Protein AF-A0A3N5NC28-F1 (afdb_monomer_lite)

Secondary structure (DSSP, 8-state):
--S-----S-----TTTB-HHHHHTSPPPSS--GGGBSS-HHHHHHHHHHHHHHHHHHHHTT-

Sequence (63 aa):
MLFPTTLVGSYPQPEWLIDRKKLAGRFPPRVRAKELWRIPEPFLTEAQEDATIMAIKAQEDAG

Radius of gyration: 14.28 Å; chains: 1; bounding box: 35×25×39 Å

Foldseek 3Di:
DVDDDDDDDDDDQDCQFFVVVVVVVDDDDPDDPPVGGNDDPVCNVVSVVVSVVVRVVVVVVVD

Structure (mmCIF, N/CA/C/O backbone):
data_AF-A0A3N5NC28-F1
#
_entry.id   AF-A0A3N5NC28-F1
#
loop_
_atom_site.group_PDB
_atom_site.id
_atom_site.type_symbol
_atom_site.label_atom_id
_atom_site.label_alt_id
_atom_site.label_comp_id
_atom_site.label_asym_id
_atom_site.label_entity_id
_atom_site.label_seq_id
_atom_site.pdbx_PDB_ins_code
_atom_site.Cartn_x
_atom_site.Cartn_y
_atom_site.Cartn_z
_atom_site.occupancy
_atom_site.B_iso_or_equiv
_atom_site.auth_seq_id
_atom_site.auth_comp_id
_atom_site.auth_asym_id
_atom_site.auth_atom_id
_atom_site.pdbx_PDB_model_num
ATOM 1 N N . MET A 1 1 ? 19.689 -1.182 -18.477 1.00 79.75 1 MET A N 1
ATOM 2 C CA . MET A 1 1 ? 18.437 -0.706 -19.103 1.00 79.75 1 MET A CA 1
ATOM 3 C C . MET A 1 1 ? 18.746 0.573 -19.874 1.00 79.75 1 MET A C 1
ATOM 5 O O . MET A 1 1 ? 19.426 1.417 -19.307 1.00 79.75 1 MET A O 1
ATOM 9 N N . LEU A 1 2 ? 18.347 0.690 -21.149 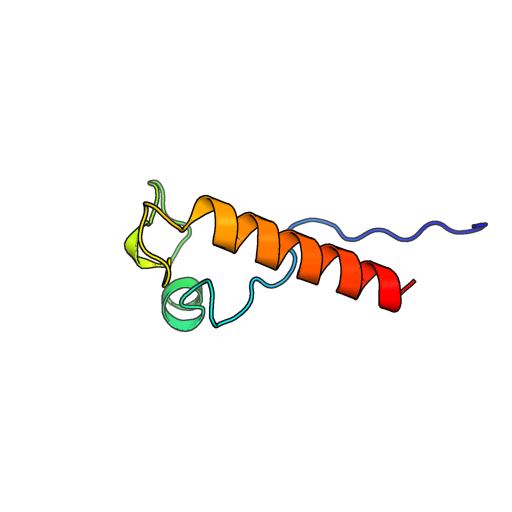1.00 93.56 2 LEU A N 1
ATOM 10 C CA . LEU A 1 2 ? 18.673 1.859 -21.993 1.00 93.56 2 LEU A CA 1
ATOM 11 C C . LEU A 1 2 ? 17.683 3.025 -21.804 1.00 93.56 2 LEU A C 1
ATOM 13 O O . LEU A 1 2 ? 18.095 4.179 -21.817 1.00 93.56 2 LEU A O 1
ATOM 17 N N . PHE A 1 3 ? 16.403 2.717 -21.570 1.00 95.62 3 PHE A N 1
ATOM 18 C CA . PHE A 1 3 ? 15.351 3.689 -21.259 1.00 95.62 3 PHE A CA 1
ATOM 19 C C . PHE A 1 3 ? 14.698 3.307 -19.925 1.00 95.62 3 PHE A C 1
ATOM 21 O O . PHE A 1 3 ? 13.865 2.403 -19.912 1.00 95.62 3 PHE A O 1
ATOM 28 N N . PRO A 1 4 ? 15.113 3.904 -18.795 1.00 94.75 4 PRO A N 1
ATOM 29 C CA . PRO A 1 4 ? 14.549 3.566 -17.496 1.00 94.75 4 PRO A CA 1
ATOM 30 C C . PRO A 1 4 ? 13.100 4.045 -17.387 1.00 94.75 4 PRO A C 1
ATOM 32 O O . PRO A 1 4 ? 12.779 5.180 -17.741 1.00 94.75 4 PRO A O 1
ATOM 35 N N . THR A 1 5 ? 12.239 3.179 -16.867 1.00 95.75 5 THR A N 1
ATOM 36 C CA . THR A 1 5 ? 10.847 3.484 -16.535 1.00 95.75 5 THR A CA 1
ATOM 37 C C . THR A 1 5 ? 10.697 3.663 -15.032 1.00 95.75 5 THR A C 1
ATOM 39 O O . THR A 1 5 ? 11.455 3.107 -14.242 1.00 95.75 5 THR A O 1
ATOM 42 N N . THR A 1 6 ? 9.729 4.478 -14.622 1.00 95.06 6 THR A N 1
ATOM 43 C CA . THR A 1 6 ? 9.408 4.671 -13.208 1.00 95.06 6 THR A CA 1
ATOM 44 C C . THR A 1 6 ? 7.931 4.987 -13.037 1.00 95.06 6 THR A C 1
ATOM 46 O O . THR A 1 6 ? 7.303 5.568 -13.926 1.00 95.06 6 THR A O 1
ATOM 49 N N . LEU A 1 7 ? 7.384 4.617 -11.883 1.00 94.81 7 LEU A N 1
ATOM 50 C CA . LEU A 1 7 ? 6.066 5.049 -11.445 1.00 94.81 7 LEU A CA 1
ATOM 51 C C . LEU A 1 7 ? 6.192 6.328 -10.616 1.00 94.81 7 LEU A C 1
ATOM 53 O O . LEU A 1 7 ? 7.119 6.495 -9.826 1.00 94.81 7 LEU A O 1
ATOM 57 N N . VAL A 1 8 ? 5.223 7.228 -10.771 1.00 96.19 8 VAL A N 1
ATOM 58 C CA . VAL A 1 8 ? 5.126 8.443 -9.959 1.00 96.19 8 VAL A CA 1
ATOM 59 C C . VAL A 1 8 ? 3.954 8.304 -8.999 1.00 96.19 8 VAL A C 1
ATOM 61 O O . VAL A 1 8 ? 2.820 8.084 -9.420 1.00 96.19 8 VAL A O 1
ATOM 64 N N . GLY A 1 9 ? 4.216 8.495 -7.708 1.00 92.12 9 GLY A N 1
ATOM 65 C CA . GLY A 1 9 ? 3.178 8.533 -6.683 1.00 92.12 9 GLY A CA 1
ATOM 66 C C . GLY A 1 9 ? 2.822 7.160 -6.118 1.00 92.12 9 GLY A C 1
ATOM 67 O O . GLY A 1 9 ? 3.695 6.332 -5.870 1.00 92.12 9 GLY A O 1
ATOM 68 N N . SER A 1 10 ? 1.539 6.961 -5.812 1.00 91.50 10 SER A N 1
ATOM 69 C CA . SER A 1 10 ? 1.058 5.788 -5.085 1.00 91.50 10 SER A CA 1
ATOM 70 C C . SER A 1 10 ? 0.792 4.592 -5.996 1.00 91.50 10 SER A C 1
ATOM 72 O O . SER A 1 10 ? 0.213 4.717 -7.073 1.00 91.50 10 SER A O 1
ATOM 74 N N . TYR A 1 11 ? 1.130 3.403 -5.499 1.00 94.00 11 TYR A N 1
ATOM 75 C CA . TYR A 1 11 ? 0.641 2.144 -6.049 1.00 94.00 11 TYR A CA 1
ATOM 76 C C . TYR A 1 11 ? -0.704 1.770 -5.394 1.00 94.00 11 TYR A C 1
ATOM 78 O O . TYR A 1 11 ? -0.908 2.084 -4.212 1.00 94.00 11 TYR A O 1
ATOM 86 N N . PRO A 1 12 ? -1.645 1.115 -6.102 1.00 93.12 12 PRO A N 1
ATOM 87 C CA . PRO A 1 12 ? -2.913 0.703 -5.508 1.00 93.12 12 PRO A CA 1
ATOM 88 C C . PRO A 1 12 ? -2.721 -0.247 -4.317 1.00 93.12 12 PRO A C 1
ATOM 90 O O . PRO A 1 12 ? -2.317 -1.396 -4.474 1.00 93.12 12 PRO A O 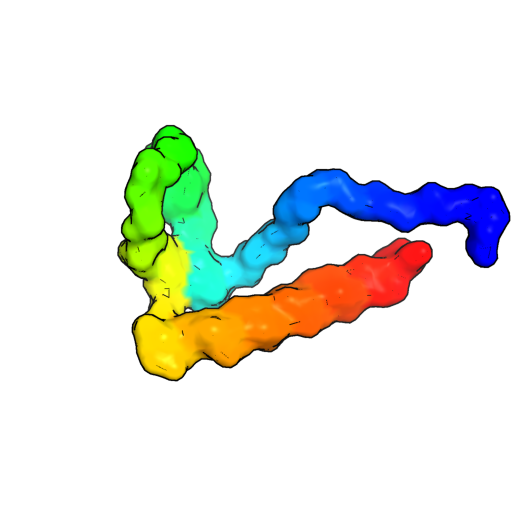1
ATOM 93 N N . GLN A 1 13 ? -3.077 0.210 -3.116 1.00 95.50 13 GLN A N 1
ATOM 94 C CA . GLN A 1 13 ? -3.067 -0.629 -1.913 1.00 95.50 13 GLN A CA 1
ATOM 95 C C . GLN A 1 13 ? -4.125 -1.736 -2.018 1.00 95.50 13 GLN A C 1
ATOM 97 O O . GLN A 1 13 ? -5.229 -1.456 -2.499 1.00 95.50 13 GLN A O 1
ATOM 102 N N . PRO A 1 14 ? -3.849 -2.977 -1.587 1.00 96.81 14 PRO A N 1
ATOM 103 C CA . PRO A 1 14 ? -4.779 -4.095 -1.725 1.00 96.81 14 PRO A CA 1
ATOM 104 C C . PRO A 1 14 ? -6.063 -3.909 -0.899 1.00 96.81 14 PRO A C 1
ATOM 106 O O . PRO A 1 14 ? -6.049 -3.306 0.171 1.00 96.81 14 PRO A O 1
ATOM 109 N N . GLU A 1 15 ? -7.186 -4.453 -1.385 1.00 96.56 15 GLU A N 1
ATOM 110 C CA . GLU A 1 15 ? -8.503 -4.305 -0.731 1.00 96.56 15 GLU A CA 1
ATOM 111 C C . GLU A 1 15 ? -8.536 -4.912 0.678 1.00 96.56 15 GLU A C 1
ATOM 113 O O . GLU A 1 15 ? -9.291 -4.446 1.522 1.00 96.56 15 GLU A O 1
ATOM 118 N N . TRP A 1 16 ? -7.712 -5.926 0.955 1.00 97.69 16 TRP A N 1
ATOM 119 C CA . TRP A 1 16 ? -7.623 -6.529 2.286 1.00 97.69 16 TRP A CA 1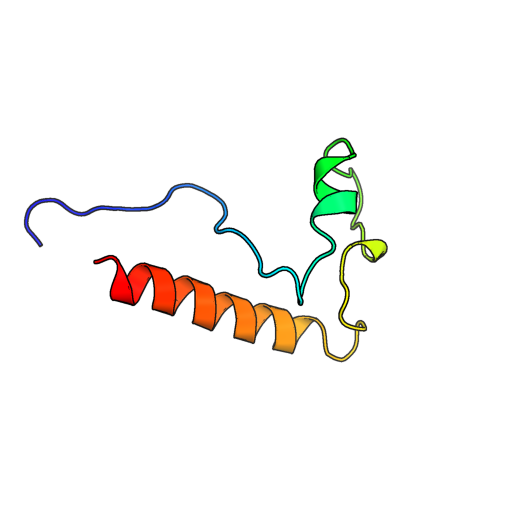
ATOM 120 C C . TRP A 1 16 ? -6.946 -5.609 3.318 1.00 97.69 16 TRP A C 1
ATOM 122 O O . TRP A 1 16 ? -7.214 -5.756 4.507 1.00 97.69 16 TRP A O 1
ATOM 132 N N . LEU A 1 17 ? -6.130 -4.639 2.884 1.00 98.12 17 LEU A N 1
ATOM 133 C CA . LEU A 1 17 ? -5.424 -3.701 3.764 1.00 98.12 17 LEU A CA 1
ATOM 134 C C . LEU A 1 17 ? -6.270 -2.455 4.070 1.00 98.12 17 LEU A C 1
ATOM 136 O O . LEU A 1 17 ? -6.324 -1.997 5.215 1.00 98.12 17 LEU A O 1
ATOM 140 N N . ILE A 1 18 ? -6.941 -1.908 3.051 1.00 96.25 18 ILE A N 1
ATOM 141 C CA . ILE A 1 18 ? -7.638 -0.618 3.126 1.00 96.25 18 ILE A CA 1
ATOM 142 C C . ILE A 1 18 ? -9.054 -0.692 2.545 1.00 96.25 18 ILE A C 1
ATOM 144 O O . ILE A 1 18 ? -9.292 -1.323 1.516 1.00 96.25 18 ILE A O 1
ATOM 148 N N . ASP A 1 19 ? -10.007 -0.008 3.179 1.00 95.81 19 ASP A N 1
ATOM 149 C CA . ASP A 1 19 ? -11.359 0.171 2.641 1.00 95.81 19 ASP A CA 1
ATOM 150 C C . ASP A 1 19 ? -11.340 1.176 1.476 1.00 95.81 19 ASP A C 1
ATOM 152 O O . ASP A 1 19 ? -11.450 2.396 1.662 1.00 95.81 19 ASP A O 1
ATOM 156 N N . ARG A 1 20 ? -11.185 0.662 0.248 1.00 92.69 20 ARG A N 1
ATOM 157 C CA . ARG A 1 20 ? -11.080 1.494 -0.961 1.00 92.69 20 ARG A CA 1
ATOM 158 C C . ARG A 1 20 ? -12.358 2.284 -1.236 1.00 92.69 20 ARG A C 1
ATOM 160 O O . ARG A 1 20 ? -12.281 3.399 -1.748 1.00 92.69 20 ARG A O 1
ATOM 167 N N . LYS A 1 21 ? -13.528 1.745 -0.872 1.00 92.94 21 LYS A N 1
ATOM 168 C CA . LYS A 1 21 ? -14.822 2.420 -1.065 1.00 92.94 21 LYS A CA 1
ATOM 169 C C . LYS A 1 21 ? -14.932 3.651 -0.171 1.00 92.94 21 LYS A C 1
ATOM 171 O O . LYS A 1 21 ? -15.267 4.728 -0.661 1.00 92.94 21 LYS A O 1
ATOM 176 N N . LYS A 1 22 ? -14.596 3.520 1.118 1.00 91.81 22 LYS A N 1
ATOM 177 C CA . LYS A 1 22 ? -14.548 4.670 2.035 1.00 91.81 22 LYS A CA 1
ATOM 178 C C . LYS A 1 22 ? -13.485 5.686 1.631 1.00 91.81 22 LYS A C 1
ATOM 180 O O . LYS A 1 22 ? -13.723 6.882 1.772 1.00 91.81 22 LYS A O 1
ATOM 185 N N . LEU A 1 23 ? -12.334 5.230 1.130 1.00 91.38 23 LEU A N 1
ATOM 186 C CA . LEU A 1 23 ? -11.279 6.120 0.644 1.00 91.38 23 LEU A CA 1
ATOM 187 C C . LEU A 1 23 ? -11.734 6.944 -0.570 1.00 91.38 23 LEU A C 1
ATOM 189 O O . LEU A 1 23 ? -11.491 8.146 -0.595 1.00 91.38 23 LEU A O 1
ATOM 193 N N . ALA A 1 24 ? -12.402 6.323 -1.546 1.00 90.56 24 ALA A N 1
ATOM 194 C CA . ALA A 1 24 ? -12.863 6.998 -2.760 1.00 90.56 24 ALA A CA 1
ATOM 195 C C . ALA A 1 24 ? -13.995 8.009 -2.502 1.00 90.56 24 ALA A C 1
ATOM 197 O O . ALA A 1 24 ? -14.103 9.011 -3.201 1.00 90.56 24 ALA A O 1
ATOM 198 N N . GLY A 1 25 ? -14.840 7.758 -1.498 1.00 87.81 25 GLY A N 1
ATOM 199 C CA . GLY A 1 25 ? -16.030 8.565 -1.214 1.00 87.81 25 GLY A CA 1
ATOM 200 C C . GLY A 1 25 ? -15.794 9.862 -0.434 1.00 87.81 25 GLY A C 1
ATOM 201 O O . GLY A 1 25 ? -16.763 10.448 0.045 1.00 87.81 25 GLY A O 1
ATOM 202 N N . ARG A 1 26 ? -14.547 10.304 -0.234 1.00 81.94 26 ARG A N 1
ATOM 203 C CA . ARG A 1 26 ? -14.239 11.442 0.647 1.00 81.94 26 ARG A CA 1
ATOM 204 C C . ARG A 1 26 ? -13.090 12.306 0.143 1.00 81.94 26 ARG A C 1
ATOM 206 O O . ARG A 1 26 ? -12.219 11.854 -0.592 1.00 81.94 26 ARG A O 1
ATOM 213 N N . PHE A 1 27 ? -13.055 13.548 0.617 1.00 85.94 27 PHE A N 1
ATOM 214 C CA . PHE A 1 27 ? -11.918 14.441 0.408 1.00 85.94 27 PHE A CA 1
ATOM 215 C C . PHE A 1 27 ? -10.678 13.967 1.185 1.00 85.94 27 PHE A C 1
ATOM 217 O O . PHE A 1 27 ? -10.826 13.289 2.209 1.00 85.94 27 PHE A O 1
ATOM 224 N N . PRO A 1 28 ? -9.459 14.345 0.747 1.00 84.31 28 PRO A N 1
ATOM 225 C CA . PRO A 1 28 ? -8.231 14.033 1.465 1.00 84.31 28 PRO A CA 1
ATOM 226 C C . PRO A 1 28 ? -8.338 14.429 2.947 1.00 84.31 28 PRO A C 1
ATOM 228 O O . PRO A 1 28 ? -8.607 15.596 3.257 1.00 84.31 28 PRO A O 1
ATOM 231 N N . PRO A 1 29 ? -8.179 13.474 3.877 1.00 84.44 29 PRO A N 1
ATOM 232 C CA . PRO A 1 29 ? -8.344 13.750 5.292 1.00 84.44 29 PRO A CA 1
ATOM 233 C C . PRO A 1 29 ? -7.207 14.653 5.783 1.00 84.44 29 PRO A C 1
ATOM 235 O O . PRO A 1 29 ? -6.043 14.458 5.444 1.00 84.44 29 PRO A O 1
ATOM 238 N N . ARG A 1 30 ? -7.543 15.649 6.610 1.00 90.06 30 ARG A N 1
ATOM 239 C CA . ARG A 1 30 ? -6.564 16.578 7.214 1.00 90.06 30 ARG A CA 1
ATOM 240 C C . ARG A 1 30 ? -5.897 16.018 8.475 1.00 90.06 30 ARG A C 1
ATOM 242 O O . ARG A 1 30 ? -4.984 16.627 9.019 1.00 90.06 30 ARG A O 1
ATOM 249 N N . VAL A 1 31 ? -6.377 14.869 8.941 1.00 91.00 31 VAL A N 1
ATOM 250 C CA . VAL A 1 31 ? -5.862 14.102 10.079 1.00 91.00 31 VAL A CA 1
ATOM 251 C C . VAL A 1 31 ? -5.715 12.636 9.675 1.00 91.00 31 VAL A C 1
ATOM 253 O O . VAL A 1 31 ? -6.240 12.214 8.644 1.00 91.00 31 VAL A O 1
ATOM 256 N N . ARG A 1 32 ? -5.008 11.835 10.479 1.00 88.94 32 ARG A N 1
ATOM 257 C CA . ARG A 1 32 ? -4.862 10.397 10.212 1.00 88.94 32 ARG A CA 1
ATOM 258 C C . ARG A 1 32 ? -6.220 9.702 10.297 1.00 88.94 32 ARG A C 1
ATOM 260 O O . ARG A 1 32 ? -6.798 9.592 11.372 1.00 88.94 32 ARG A O 1
ATOM 267 N N . ALA A 1 33 ? -6.681 9.191 9.166 1.00 92.50 33 ALA A N 1
ATOM 268 C CA . ALA A 1 33 ? -7.924 8.447 9.059 1.00 92.50 33 ALA A CA 1
ATOM 269 C C . ALA A 1 33 ? -7.718 6.962 9.383 1.00 92.50 33 ALA A C 1
ATOM 271 O O . ALA A 1 33 ? -7.610 6.125 8.481 1.00 92.50 33 ALA A O 1
ATOM 272 N N . LYS A 1 34 ? -7.601 6.649 10.678 1.00 93.38 34 LYS A N 1
ATOM 273 C CA . LYS A 1 34 ? -7.349 5.283 11.160 1.00 93.38 34 LYS A CA 1
ATOM 274 C C . LYS A 1 34 ? -8.455 4.298 10.750 1.00 93.38 34 LYS A C 1
ATOM 276 O O . LYS A 1 34 ? -8.178 3.125 10.549 1.00 93.38 34 LYS A O 1
ATOM 281 N N . GLU A 1 35 ? -9.678 4.781 10.562 1.00 93.19 35 GLU A N 1
ATOM 282 C CA . GLU A 1 35 ? -10.874 4.011 10.208 1.00 93.19 35 GLU A CA 1
ATOM 283 C C . GLU A 1 35 ? -10.890 3.442 8.782 1.00 93.19 35 GLU A C 1
ATOM 285 O O . GLU A 1 35 ? -11.802 2.688 8.436 1.00 93.19 35 GLU A O 1
ATOM 290 N N . LEU A 1 36 ? -9.926 3.823 7.937 1.00 94.50 36 LEU A N 1
ATOM 291 C CA . LEU A 1 36 ? -9.760 3.210 6.619 1.00 94.50 36 LEU A CA 1
ATOM 292 C C . LEU A 1 36 ? -9.035 1.872 6.666 1.00 94.50 36 LEU A C 1
ATOM 294 O O . LEU A 1 36 ? -9.210 1.058 5.757 1.00 94.50 36 LEU A O 1
ATOM 298 N N . TRP A 1 37 ? -8.185 1.672 7.669 1.00 97.19 37 TRP A N 1
ATOM 299 C CA . TRP A 1 37 ? -7.400 0.458 7.784 1.00 97.19 37 TRP A CA 1
ATOM 300 C C . TRP A 1 37 ? -8.300 -0.683 8.229 1.00 97.19 37 TRP A C 1
ATOM 302 O O . TRP A 1 37 ? -9.057 -0.560 9.192 1.00 97.19 37 TRP A O 1
ATOM 312 N N . ARG A 1 38 ? -8.220 -1.802 7.513 1.00 97.94 38 ARG A N 1
ATOM 313 C CA . ARG A 1 38 ? -8.930 -3.028 7.893 1.00 97.94 38 ARG A CA 1
ATOM 314 C C . ARG A 1 38 ? -8.188 -3.796 8.986 1.00 97.94 38 ARG A C 1
ATOM 316 O O . ARG A 1 38 ? -8.807 -4.573 9.707 1.00 97.94 38 ARG A O 1
ATOM 323 N N . ILE A 1 39 ? -6.881 -3.567 9.101 1.00 98.31 39 ILE A N 1
ATOM 324 C CA . ILE A 1 39 ? -5.996 -4.251 10.041 1.00 98.31 39 ILE A CA 1
ATOM 325 C C . ILE A 1 39 ? -5.900 -3.458 11.357 1.00 98.31 39 ILE A C 1
ATOM 327 O O . ILE A 1 39 ? -5.698 -2.241 11.311 1.00 98.31 39 ILE A O 1
ATOM 331 N N . PRO A 1 40 ? -6.031 -4.114 12.528 1.00 97.06 40 PRO A N 1
ATOM 332 C CA . PRO A 1 40 ? -5.863 -3.465 13.828 1.00 97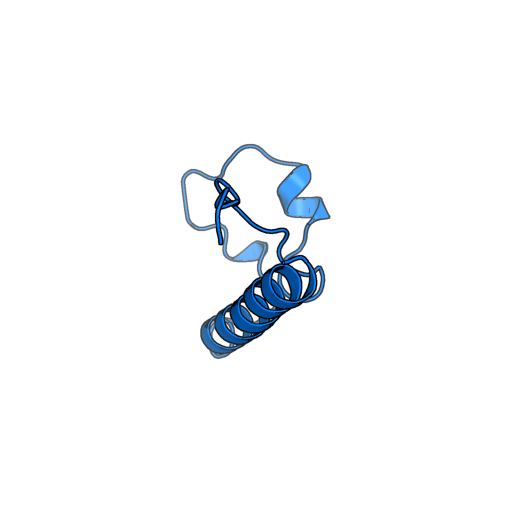.06 40 PRO A CA 1
ATOM 333 C C . PRO A 1 40 ? -4.458 -2.886 14.047 1.00 97.06 40 PRO A C 1
ATOM 335 O O . PRO A 1 40 ? -3.472 -3.429 13.558 1.00 97.06 40 PRO A O 1
ATOM 338 N N . GLU A 1 41 ? -4.364 -1.826 14.857 1.00 96.19 41 GLU A N 1
ATOM 339 C CA . GLU A 1 41 ? -3.127 -1.057 15.096 1.00 96.19 41 GLU A CA 1
ATOM 340 C C . GLU A 1 41 ? -1.893 -1.902 15.479 1.00 96.19 41 GLU A C 1
ATOM 342 O O . GLU A 1 41 ? -0.833 -1.624 14.921 1.00 96.19 41 GLU A O 1
ATOM 347 N N . PRO A 1 42 ? -1.986 -2.959 16.317 1.00 97.94 42 PRO A N 1
ATOM 348 C CA . PRO A 1 42 ? -0.825 -3.795 16.639 1.00 97.94 42 PRO A CA 1
ATOM 349 C C . PRO A 1 42 ? -0.206 -4.534 15.444 1.00 97.94 42 PRO A C 1
AT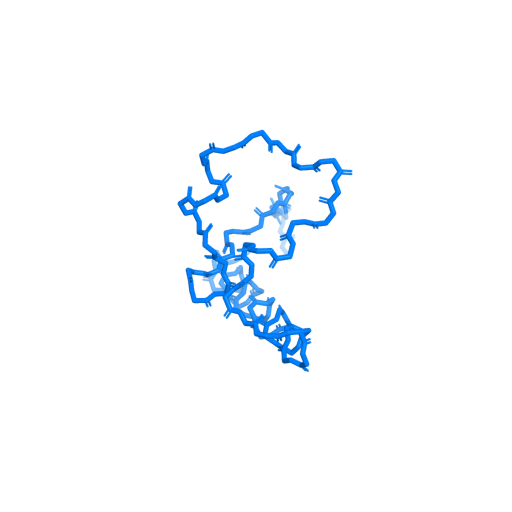OM 351 O O . PRO A 1 42 ? 0.974 -4.855 15.490 1.00 97.94 42 PRO A O 1
ATOM 354 N N . PHE A 1 43 ? -0.986 -4.793 14.389 1.00 98.31 43 PHE A N 1
ATOM 355 C CA . PHE A 1 43 ? -0.563 -5.559 13.208 1.00 98.31 43 PHE A CA 1
ATOM 356 C C . PHE A 1 43 ? -0.486 -4.697 11.941 1.00 98.31 43 PHE A C 1
ATOM 358 O O . PHE A 1 43 ? -0.129 -5.180 10.870 1.00 98.31 43 PHE A O 1
ATOM 365 N N . LEU A 1 44 ? -0.865 -3.418 12.029 1.00 98.12 44 LEU A N 1
ATOM 366 C CA . LEU A 1 44 ? -1.027 -2.563 10.857 1.00 98.12 44 LEU A CA 1
ATOM 367 C C . LEU A 1 44 ? 0.300 -2.311 10.137 1.00 98.12 44 LEU A C 1
ATOM 369 O O . LEU A 1 44 ? 0.324 -2.303 8.911 1.00 98.12 44 LEU A O 1
ATOM 373 N N . THR A 1 45 ? 1.385 -2.109 10.886 1.00 98.25 45 THR A N 1
ATOM 374 C CA . THR A 1 45 ? 2.712 -1.873 10.305 1.00 98.25 45 THR A CA 1
ATOM 375 C C . THR A 1 45 ? 3.179 -3.078 9.494 1.00 98.25 45 THR A C 1
ATOM 377 O O . THR A 1 45 ? 3.503 -2.922 8.324 1.00 98.25 45 THR A O 1
ATOM 380 N N . GLU A 1 46 ? 3.119 -4.278 10.075 1.00 98.69 46 GLU A N 1
ATOM 381 C CA . GLU A 1 46 ? 3.485 -5.531 9.399 1.00 98.69 46 GLU A CA 1
ATOM 382 C C . GLU A 1 46 ? 2.644 -5.739 8.129 1.00 98.69 46 GLU A C 1
ATOM 384 O O . GLU A 1 46 ? 3.173 -5.946 7.043 1.00 98.69 46 GLU A O 1
ATOM 389 N N . ALA A 1 47 ? 1.330 -5.529 8.217 1.00 98.62 47 ALA A N 1
ATOM 390 C CA . ALA A 1 47 ? 0.447 -5.613 7.058 1.00 98.62 47 ALA A CA 1
ATOM 391 C C . ALA A 1 47 ? 0.768 -4.584 5.950 1.00 98.62 47 ALA A C 1
ATOM 393 O O . ALA A 1 47 ? 0.578 -4.857 4.762 1.00 98.62 47 ALA A O 1
ATOM 394 N N . GLN A 1 48 ? 1.225 -3.380 6.307 1.00 98.06 48 GLN A N 1
ATOM 395 C CA . GLN A 1 48 ? 1.663 -2.373 5.335 1.00 98.06 48 GLN A CA 1
ATOM 396 C C . GLN A 1 48 ? 2.992 -2.758 4.677 1.00 98.06 48 GLN A C 1
ATOM 398 O O . GLN A 1 48 ? 3.166 -2.522 3.477 1.00 98.06 48 GLN A O 1
ATOM 403 N N . GLU A 1 49 ? 3.909 -3.361 5.431 1.00 98.56 49 GLU A N 1
ATOM 404 C CA . GLU A 1 49 ? 5.168 -3.904 4.916 1.00 98.56 49 GLU A CA 1
ATOM 405 C C . GLU A 1 49 ? 4.900 -5.045 3.924 1.00 98.56 49 GLU A C 1
ATOM 407 O O . GLU A 1 49 ? 5.390 -4.994 2.793 1.00 98.56 49 GLU A O 1
ATOM 412 N N . ASP A 1 50 ? 4.014 -5.983 4.263 1.00 98.56 50 ASP A N 1
ATOM 413 C CA . ASP A 1 50 ? 3.600 -7.074 3.371 1.00 98.56 50 ASP A CA 1
ATOM 414 C C . ASP A 1 50 ? 3.001 -6.554 2.058 1.00 98.56 50 ASP A C 1
ATOM 416 O O . ASP A 1 50 ? 3.372 -6.981 0.959 1.00 98.56 50 ASP A O 1
ATOM 420 N N . ALA A 1 51 ? 2.099 -5.572 2.140 1.00 98.50 51 ALA A N 1
ATOM 421 C CA . ALA A 1 51 ? 1.523 -4.947 0.953 1.00 98.50 51 ALA A CA 1
ATOM 422 C C . ALA A 1 51 ? 2.567 -4.187 0.118 1.00 98.50 51 ALA A C 1
ATOM 424 O O . ALA A 1 51 ? 2.435 -4.102 -1.106 1.00 98.50 51 ALA A O 1
ATOM 425 N N . THR A 1 52 ? 3.608 -3.651 0.759 1.00 97.81 52 THR A N 1
ATOM 426 C CA . THR A 1 52 ? 4.726 -2.994 0.073 1.00 97.81 52 THR A CA 1
ATOM 427 C C . THR A 1 52 ? 5.544 -4.011 -0.714 1.00 97.81 52 THR A C 1
ATOM 429 O O . THR A 1 52 ? 5.833 -3.770 -1.885 1.00 97.81 52 THR A O 1
ATOM 432 N N . ILE A 1 53 ? 5.840 -5.176 -0.130 1.00 98.25 53 ILE A N 1
ATOM 433 C CA . ILE A 1 53 ? 6.517 -6.276 -0.831 1.00 98.25 53 ILE A CA 1
ATOM 434 C C . ILE A 1 53 ? 5.700 -6.710 -2.053 1.00 98.25 53 ILE A C 1
ATOM 436 O O . ILE A 1 53 ? 6.254 -6.842 -3.143 1.00 98.25 53 ILE A O 1
ATOM 440 N N . MET A 1 54 ? 4.377 -6.854 -1.916 1.00 97.81 54 MET A N 1
ATOM 441 C CA . MET A 1 54 ? 3.498 -7.163 -3.052 1.00 97.81 54 MET A CA 1
ATOM 442 C C . MET A 1 54 ? 3.568 -6.098 -4.158 1.00 97.81 54 MET A C 1
ATOM 444 O O . MET A 1 54 ? 3.615 -6.440 -5.338 1.00 97.81 54 MET A O 1
ATOM 448 N N . ALA A 1 55 ? 3.573 -4.812 -3.794 1.00 97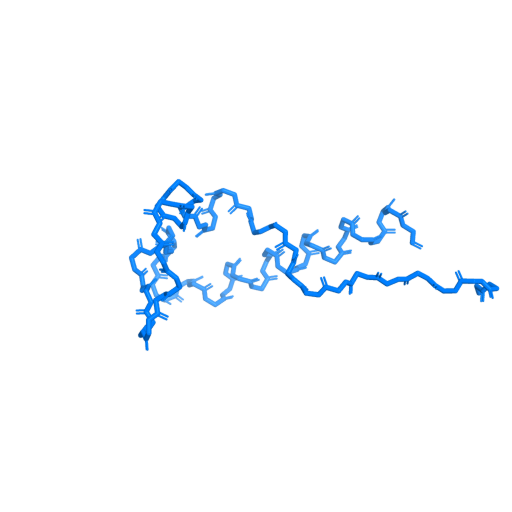.62 55 ALA A N 1
ATOM 449 C CA . ALA A 1 55 ? 3.652 -3.709 -4.751 1.00 97.62 55 ALA A CA 1
ATOM 450 C C . ALA A 1 55 ? 5.011 -3.644 -5.463 1.00 97.62 55 ALA A C 1
ATOM 452 O O . ALA A 1 55 ? 5.061 -3.319 -6.650 1.00 97.62 55 ALA A O 1
ATOM 453 N N . ILE A 1 56 ? 6.103 -3.952 -4.756 1.00 97.50 56 ILE A N 1
ATOM 454 C CA . ILE A 1 56 ? 7.439 -4.080 -5.346 1.00 97.50 56 ILE A CA 1
ATOM 455 C C . ILE A 1 56 ? 7.448 -5.256 -6.310 1.00 97.50 56 ILE A C 1
ATOM 457 O O . ILE A 1 56 ? 7.810 -5.070 -7.462 1.00 97.50 56 ILE A O 1
ATOM 461 N N . LYS A 1 57 ? 6.963 -6.427 -5.888 1.00 98.19 57 LYS A N 1
ATOM 462 C CA . LYS A 1 57 ? 6.945 -7.621 -6.734 1.00 98.19 57 LYS A CA 1
ATOM 463 C C . LYS A 1 57 ? 6.128 -7.417 -8.011 1.00 98.19 57 LYS A C 1
ATOM 465 O O . LYS A 1 57 ? 6.544 -7.838 -9.082 1.00 98.19 57 LYS A O 1
ATOM 470 N N . ALA A 1 58 ? 5.002 -6.712 -7.916 1.00 97.50 58 ALA A N 1
ATOM 471 C CA . ALA A 1 58 ? 4.185 -6.373 -9.076 1.00 97.50 58 ALA A CA 1
ATOM 472 C C . ALA A 1 58 ? 4.884 -5.414 -10.059 1.00 97.50 58 ALA A C 1
ATOM 474 O O . ALA A 1 58 ? 4.626 -5.492 -11.256 1.00 97.50 58 ALA A O 1
ATOM 475 N N . GLN A 1 59 ? 5.745 -4.512 -9.574 1.00 97.00 59 GLN A N 1
ATOM 476 C CA . GLN A 1 59 ? 6.614 -3.693 -10.432 1.00 97.00 59 GLN A CA 1
ATOM 477 C C . GLN A 1 59 ? 7.745 -4.551 -11.020 1.00 97.00 59 GLN A C 1
ATOM 479 O O . GLN A 1 59 ? 7.925 -4.551 -12.228 1.00 97.00 59 GLN A O 1
ATOM 484 N N . GLU A 1 60 ? 8.372 -5.367 -10.167 1.00 97.19 60 GLU A N 1
ATOM 485 C CA . GLU A 1 60 ? 9.225 -6.535 -10.448 1.00 97.19 60 GLU A CA 1
ATOM 486 C C . GLU A 1 60 ? 8.861 -7.249 -11.753 1.00 97.19 60 GLU A C 1
ATOM 488 O O . GLU A 1 60 ? 9.605 -7.328 -12.731 1.00 97.19 60 GLU A O 1
ATOM 493 N N . ASP A 1 61 ? 7.645 -7.781 -11.720 1.00 97.75 61 ASP A N 1
ATOM 494 C CA . ASP A 1 61 ? 7.071 -8.627 -12.756 1.00 97.75 61 ASP A CA 1
ATOM 495 C C . ASP A 1 61 ? 6.617 -7.825 -13.992 1.00 97.75 61 ASP A C 1
ATOM 497 O O . ASP A 1 61 ? 6.417 -8.407 -15.060 1.00 97.75 61 ASP A O 1
ATOM 501 N N . ALA A 1 62 ? 6.457 -6.504 -13.865 1.00 96.06 62 ALA A N 1
ATOM 502 C CA . ALA A 1 62 ? 6.082 -5.604 -14.955 1.00 96.06 62 ALA A CA 1
ATOM 503 C C . ALA A 1 62 ? 7.289 -5.050 -15.741 1.00 96.06 62 ALA A C 1
ATOM 505 O O . ALA A 1 62 ? 7.098 -4.629 -16.887 1.00 96.06 62 ALA A O 1
ATOM 506 N N . GLY A 1 63 ? 8.501 -5.094 -15.167 1.00 91.50 63 GLY A N 1
ATOM 507 C CA . GLY A 1 63 ? 9.778 -4.718 -15.801 1.00 91.50 63 GLY A CA 1
ATOM 508 C C . GLY A 1 63 ? 10.367 -3.392 -15.331 1.00 91.50 63 GLY A C 1
ATOM 509 O O . GLY A 1 63 ? 11.270 -2.901 -16.047 1.00 91.50 63 GLY A O 1
#

pLDDT: mean 94.52, std 4.32, range [79.75, 98.69]